Protein AF-A0A519STV1-F1 (afdb_monomer)

Solvent-accessible surface area (backbone atoms only — not comparable to full-atom values): 7591 Å² total; per-residue (Å²): 124,82,36,66,92,39,61,15,32,21,61,49,16,49,52,46,30,70,75,70,70,44,51,44,64,56,46,26,60,37,43,65,80,50,73,75,55,69,49,55,41,60,75,69,55,48,96,83,70,81,47,67,39,40,52,57,49,47,56,47,41,73,76,67,49,50,71,66,57,49,39,20,52,46,56,67,56,45,66,69,48,46,67,74,37,60,69,76,63,46,75,66,60,42,59,76,37,70,71,45,46,53,51,49,52,51,48,40,49,53,53,51,51,51,61,66,48,69,78,64,75,84,68,80,81,80,77,68,83,132

Radius of gyration: 17.69 Å; Cα contacts (8 Å, |Δi|>4): 132; chains: 1; bounding box: 34×46×56 Å

pLDDT: mean 93.7, std 9.22, range [53.94, 98.75]

Foldseek 3Di:
DAFQPQQLRAQVNVVLCVQVVDHSVVLSVLPVVDDDHLLVVLVVADCPPPRPNSVSVVSVVVVPDDSVNSNCLQAVNDPVLLVQDPPVLSVVAGSRDPVSSVSSVVSVVVVVVCVVCVVDDDDPPVPDDD

Sequence (130 aa):
PYQWGHMGSCNCGHLAQTITSLTKAEIHARALQRYGDWERQLVDYCPTSGLPFDQTIDEMLALGFSRHDLTHLEKLGDPAVRAAIPFERRNALRHNQRDDVMLYLRTWADLLEQRLLAPVRLSTAELLPA

Mean predicted aligned error: 4.85 Å

Structure (mmCIF, N/CA/C/O backbone):
data_AF-A0A519STV1-F1
#
_entry.id   AF-A0A519STV1-F1
#
loop_
_atom_site.group_PDB
_atom_site.id
_atom_site.type_symbol
_atom_site.label_atom_id
_atom_site.label_alt_id
_atom_site.label_comp_id
_atom_site.label_asym_id
_atom_site.label_entity_id
_atom_site.label_seq_id
_atom_site.pdbx_PDB_ins_code
_atom_site.Cartn_x
_atom_site.Cartn_y
_atom_site.Cartn_z
_atom_site.occupancy
_atom_site.B_iso_or_equiv
_atom_site.auth_seq_id
_atom_site.auth_comp_id
_atom_site.auth_asym_id
_atom_site.auth_atom_id
_atom_site.pdbx_PDB_model_num
ATOM 1 N N . PRO A 1 1 ? 16.549 2.946 4.118 1.00 89.69 1 PRO A N 1
ATOM 2 C CA . PRO A 1 1 ? 15.789 4.077 4.698 1.00 89.69 1 PRO A CA 1
ATOM 3 C C . PRO A 1 1 ? 14.464 4.208 3.950 1.00 89.69 1 PRO A C 1
ATOM 5 O O . PRO A 1 1 ? 14.425 3.844 2.777 1.00 89.69 1 PRO A O 1
ATOM 8 N N . TYR A 1 2 ? 13.424 4.697 4.624 1.00 96.62 2 TYR A N 1
ATOM 9 C CA . TYR A 1 2 ? 12.151 5.037 3.989 1.00 96.62 2 TYR A CA 1
ATOM 10 C C . TYR A 1 2 ? 12.334 6.245 3.059 1.00 96.62 2 TYR A C 1
ATOM 12 O O . TYR A 1 2 ? 13.017 7.201 3.433 1.00 96.62 2 TYR A O 1
ATOM 20 N N . GLN A 1 3 ? 11.738 6.203 1.868 1.00 96.56 3 GLN A N 1
ATOM 21 C CA . GLN A 1 3 ? 11.785 7.293 0.896 1.00 96.56 3 GLN A CA 1
ATOM 22 C C . GLN A 1 3 ? 10.564 7.241 -0.024 1.00 96.56 3 GLN A C 1
ATOM 24 O O . GLN A 1 3 ? 10.491 6.421 -0.943 1.00 96.56 3 GLN A O 1
ATOM 29 N N . TRP A 1 4 ? 9.626 8.161 0.188 1.00 95.56 4 TRP A N 1
ATOM 30 C CA . TRP A 1 4 ? 8.512 8.347 -0.734 1.00 95.56 4 TRP A CA 1
ATOM 31 C C . TRP A 1 4 ? 9.021 8.810 -2.113 1.00 95.56 4 TRP A C 1
ATOM 33 O O . TRP A 1 4 ? 9.962 9.601 -2.195 1.00 95.56 4 TRP A O 1
ATOM 43 N N . GLY A 1 5 ? 8.455 8.265 -3.194 1.00 92.19 5 GLY A N 1
ATOM 44 C CA . GLY A 1 5 ? 8.940 8.449 -4.572 1.00 92.19 5 GLY A CA 1
ATOM 45 C C . GLY A 1 5 ? 10.008 7.443 -5.033 1.00 92.19 5 GLY A C 1
ATOM 46 O O . GLY A 1 5 ? 10.208 7.279 -6.233 1.00 92.19 5 GLY A O 1
ATOM 47 N N . HIS A 1 6 ? 10.656 6.705 -4.123 1.00 96.56 6 HIS A N 1
ATOM 48 C CA . HIS A 1 6 ? 11.472 5.547 -4.498 1.00 96.56 6 HIS A CA 1
ATOM 49 C C . HIS A 1 6 ? 10.607 4.281 -4.459 1.00 96.56 6 HIS A C 1
ATOM 51 O O . HIS A 1 6 ? 10.208 3.828 -3.387 1.00 96.56 6 HIS A O 1
ATOM 57 N N . MET A 1 7 ? 10.352 3.663 -5.614 1.00 97.19 7 MET A N 1
ATOM 58 C CA . MET A 1 7 ? 9.356 2.582 -5.761 1.00 97.19 7 MET A CA 1
ATOM 59 C C . MET A 1 7 ? 9.572 1.379 -4.832 1.00 97.19 7 MET A C 1
ATOM 61 O O . MET A 1 7 ? 8.603 0.801 -4.355 1.00 97.19 7 MET A O 1
ATOM 65 N N . GLY A 1 8 ? 10.822 1.042 -4.505 1.00 97.25 8 GLY A N 1
ATOM 66 C CA . GLY A 1 8 ? 11.131 -0.013 -3.534 1.00 97.25 8 GLY A CA 1
ATOM 67 C C . GLY A 1 8 ? 11.263 0.434 -2.074 1.00 97.25 8 GLY A C 1
ATOM 68 O O . GLY A 1 8 ? 11.495 -0.413 -1.231 1.00 97.25 8 GLY A O 1
ATOM 69 N N . SER A 1 9 ? 11.163 1.728 -1.749 1.00 97.50 9 SER A N 1
ATOM 70 C CA . SER A 1 9 ? 11.369 2.260 -0.378 1.00 97.50 9 SER A CA 1
ATOM 71 C C . SER A 1 9 ? 10.218 3.148 0.117 1.00 97.50 9 SER A C 1
ATOM 73 O O . SER A 1 9 ? 10.328 3.773 1.173 1.00 97.50 9 SER A O 1
ATOM 75 N N . CYS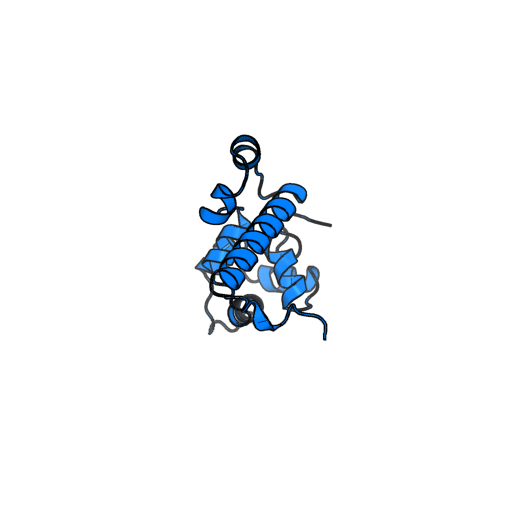 A 1 10 ? 9.138 3.239 -0.658 1.00 97.38 10 CYS A N 1
ATOM 76 C CA . CYS A 1 10 ? 7.895 3.922 -0.310 1.00 97.38 10 CYS A CA 1
ATOM 77 C C . CYS A 1 10 ? 6.932 2.962 0.412 1.00 97.38 10 CYS A C 1
ATOM 79 O O . CYS A 1 10 ? 7.337 1.888 0.861 1.00 97.38 10 CYS A O 1
ATOM 81 N N . ASN A 1 11 ? 5.664 3.348 0.539 1.00 97.94 11 ASN A N 1
ATOM 82 C CA . ASN A 1 11 ? 4.674 2.655 1.364 1.00 97.94 11 ASN A CA 1
ATOM 83 C C . ASN A 1 11 ? 4.423 1.239 0.834 1.00 97.94 11 ASN A C 1
ATOM 85 O O . ASN A 1 11 ? 4.716 0.259 1.523 1.00 97.94 11 ASN A O 1
ATOM 89 N N . CYS A 1 12 ? 3.986 1.127 -0.423 1.00 97.94 12 CYS A N 1
ATOM 90 C CA . CYS A 1 12 ? 3.800 -0.171 -1.069 1.00 97.94 12 CYS A CA 1
ATOM 91 C C . CYS A 1 12 ? 5.134 -0.883 -1.305 1.00 97.94 12 CYS A C 1
ATOM 93 O O . CYS A 1 12 ? 5.207 -2.098 -1.174 1.00 97.94 12 CYS A O 1
ATOM 95 N N . GLY A 1 13 ? 6.211 -0.137 -1.571 1.00 97.81 13 GLY A N 1
ATOM 96 C CA . GLY A 1 13 ? 7.551 -0.700 -1.755 1.00 97.81 13 GLY A CA 1
ATOM 97 C C . GLY A 1 13 ? 8.073 -1.456 -0.530 1.00 97.81 13 GLY A C 1
ATOM 98 O O . GLY A 1 13 ? 8.719 -2.491 -0.671 1.00 97.81 13 GLY A O 1
ATOM 99 N N . HIS A 1 14 ? 7.781 -0.978 0.681 1.00 97.50 14 HIS A N 1
ATOM 100 C CA . HIS A 1 14 ? 8.118 -1.693 1.913 1.00 97.50 14 HIS A CA 1
ATOM 101 C C . HIS A 1 14 ? 7.273 -2.950 2.116 1.00 97.50 14 HIS A C 1
ATOM 103 O O . HIS A 1 14 ? 7.813 -3.976 2.523 1.00 97.50 14 HIS A O 1
ATOM 109 N N . LEU A 1 15 ? 5.979 -2.893 1.799 1.00 97.31 15 LEU A N 1
ATOM 110 C CA . LEU A 1 15 ? 5.123 -4.076 1.838 1.00 97.31 15 LEU A CA 1
ATOM 111 C C . LEU A 1 15 ? 5.589 -5.129 0.815 1.00 97.31 15 LEU A C 1
ATOM 113 O O . LEU A 1 15 ? 5.736 -6.298 1.160 1.00 97.31 15 LEU A O 1
ATOM 117 N N . ALA A 1 16 ? 5.905 -4.703 -0.409 1.00 97.75 16 ALA A N 1
ATOM 118 C CA . ALA A 1 16 ? 6.379 -5.566 -1.484 1.00 97.75 16 ALA A CA 1
ATOM 119 C C . ALA A 1 16 ? 7.690 -6.283 -1.127 1.00 97.75 16 ALA A C 1
ATOM 121 O O . ALA A 1 16 ? 7.802 -7.476 -1.390 1.00 97.75 16 ALA A O 1
ATOM 122 N N . GLN A 1 17 ? 8.649 -5.609 -0.476 1.00 97.75 17 GLN A N 1
ATOM 123 C CA . GLN A 1 17 ? 9.874 -6.263 0.019 1.00 97.75 17 GLN A CA 1
ATOM 124 C C . GLN A 1 17 ? 9.557 -7.449 0.940 1.00 97.75 17 GLN A C 1
ATOM 126 O O . GLN A 1 17 ? 10.158 -8.510 0.807 1.00 97.75 17 GLN A O 1
ATOM 131 N N . THR A 1 18 ? 8.599 -7.277 1.855 1.00 95.31 18 THR A N 1
ATOM 132 C CA . THR A 1 18 ? 8.205 -8.321 2.811 1.00 95.31 18 THR A CA 1
ATOM 133 C C . THR A 1 18 ? 7.518 -9.500 2.125 1.00 95.31 18 THR A C 1
ATOM 135 O O . THR A 1 18 ? 7.757 -10.642 2.498 1.00 95.31 18 THR A O 1
ATOM 138 N N . ILE A 1 19 ? 6.672 -9.235 1.128 1.00 95.44 19 ILE A N 1
ATOM 139 C CA . ILE A 1 19 ? 5.880 -10.268 0.442 1.00 95.44 19 ILE A CA 1
ATOM 140 C C . ILE A 1 19 ? 6.737 -11.071 -0.538 1.00 95.44 19 ILE A C 1
ATOM 142 O O . ILE A 1 19 ? 6.686 -12.294 -0.555 1.00 95.44 19 ILE A O 1
ATOM 146 N N . THR A 1 20 ? 7.525 -10.368 -1.346 1.00 94.81 20 THR A N 1
ATOM 147 C CA . THR A 1 20 ? 8.223 -10.938 -2.511 1.00 94.81 20 THR A CA 1
ATOM 148 C C . THR A 1 20 ? 9.654 -11.371 -2.189 1.00 94.81 20 THR A C 1
ATOM 150 O O . THR A 1 20 ? 10.339 -11.964 -3.014 1.00 94.81 20 THR A O 1
ATOM 153 N N . SER A 1 21 ? 10.155 -11.027 -0.995 1.00 95.06 21 SER A N 1
ATOM 154 C CA . SER A 1 21 ? 11.571 -11.145 -0.606 1.00 95.06 21 SER A CA 1
ATOM 155 C C . SER A 1 21 ? 12.559 -10.392 -1.512 1.00 95.06 21 SER A C 1
ATOM 157 O O . SER A 1 21 ? 13.772 -10.523 -1.341 1.00 95.06 21 SER A O 1
ATOM 159 N N . LEU A 1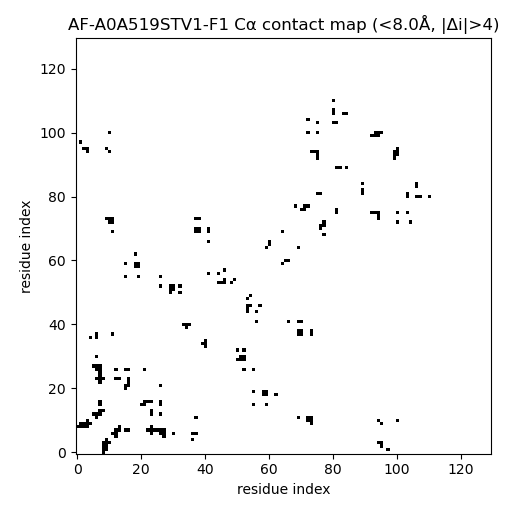 22 ? 12.072 -9.577 -2.452 1.00 97.25 22 LEU A N 1
ATOM 160 C CA . LEU A 1 22 ? 12.909 -8.735 -3.296 1.00 97.25 22 LEU A CA 1
ATOM 161 C C . LEU A 1 22 ? 13.494 -7.587 -2.485 1.00 97.25 22 LEU A C 1
ATOM 163 O O . LEU A 1 22 ? 12.856 -6.999 -1.609 1.00 97.25 22 LEU A O 1
ATOM 167 N N . THR A 1 23 ? 14.703 -7.185 -2.841 1.00 98.00 23 THR A N 1
ATOM 168 C CA . THR A 1 23 ? 15.309 -5.974 -2.309 1.00 98.00 23 THR A CA 1
ATOM 169 C C . THR A 1 23 ? 14.598 -4.730 -2.845 1.00 98.00 23 THR A C 1
ATOM 171 O O . THR A 1 23 ? 14.071 -4.695 -3.962 1.00 98.00 23 THR A O 1
ATOM 174 N N . LYS A 1 24 ? 14.674 -3.624 -2.095 1.00 97.31 24 LYS A N 1
ATOM 175 C CA . LYS A 1 24 ? 14.228 -2.304 -2.578 1.00 97.31 24 LYS A CA 1
ATOM 176 C C . LYS A 1 24 ? 14.825 -1.917 -3.942 1.00 97.31 24 LYS A C 1
ATOM 178 O O . LYS A 1 24 ? 14.194 -1.167 -4.682 1.00 97.31 24 LYS A O 1
ATOM 183 N N . ALA A 1 25 ? 16.046 -2.368 -4.247 1.00 97.44 25 ALA A N 1
ATOM 184 C CA . ALA A 1 25 ? 16.737 -2.039 -5.490 1.00 97.44 25 ALA A CA 1
ATOM 185 C C . ALA A 1 25 ? 16.123 -2.801 -6.668 1.00 97.44 25 ALA A C 1
ATOM 187 O O . ALA A 1 25 ? 15.842 -2.196 -7.698 1.00 97.44 25 ALA A O 1
ATOM 188 N N . GLU A 1 26 ? 15.833 -4.089 -6.485 1.00 98.12 26 GLU A N 1
ATOM 189 C CA . GLU A 1 26 ? 15.154 -4.912 -7.488 1.00 98.12 26 GLU A CA 1
ATOM 190 C C . GLU A 1 26 ? 13.742 -4.396 -7.762 1.00 98.12 26 GLU A C 1
ATOM 192 O O . GLU A 1 26 ? 13.392 -4.181 -8.919 1.00 98.12 26 GLU A O 1
ATOM 197 N N . ILE A 1 27 ? 12.955 -4.104 -6.720 1.00 97.88 27 ILE A N 1
ATOM 198 C CA . ILE A 1 27 ? 11.601 -3.546 -6.883 1.00 97.88 27 ILE A CA 1
ATOM 199 C C . ILE A 1 27 ? 11.654 -2.217 -7.639 1.00 97.88 27 ILE A C 1
ATOM 201 O O . ILE A 1 27 ? 10.860 -1.987 -8.550 1.00 97.88 27 ILE A O 1
ATOM 205 N N . HIS A 1 28 ? 12.602 -1.343 -7.294 1.00 97.50 28 HIS A N 1
ATOM 206 C CA . HIS A 1 28 ? 12.7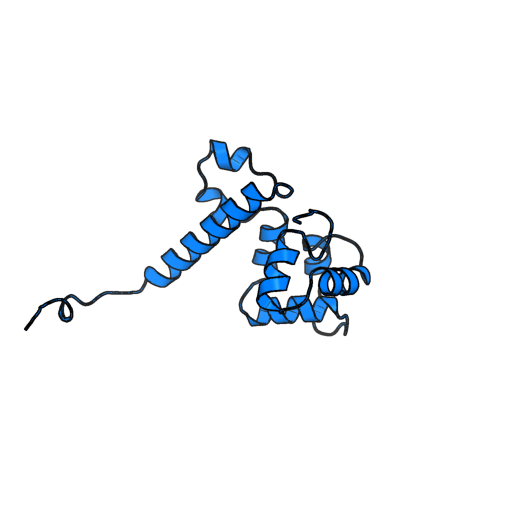42 -0.065 -7.979 1.00 97.50 28 HIS A CA 1
ATOM 207 C C . HIS A 1 28 ? 13.143 -0.235 -9.444 1.00 97.50 28 HIS A C 1
ATOM 209 O O . HIS A 1 28 ? 12.518 0.374 -10.306 1.00 97.50 28 HIS A O 1
ATOM 215 N N . ALA A 1 29 ? 14.111 -1.105 -9.738 1.00 97.12 29 ALA A N 1
ATOM 216 C CA . ALA A 1 29 ? 14.533 -1.394 -11.104 1.00 97.12 29 ALA A CA 1
ATOM 217 C C . ALA A 1 29 ? 13.391 -1.968 -11.958 1.00 97.12 29 ALA A C 1
ATOM 219 O O . ALA A 1 29 ? 13.219 -1.549 -13.101 1.00 97.12 29 ALA A O 1
ATOM 220 N N . ARG A 1 30 ? 12.573 -2.873 -11.399 1.00 96.69 30 ARG A N 1
ATOM 221 C CA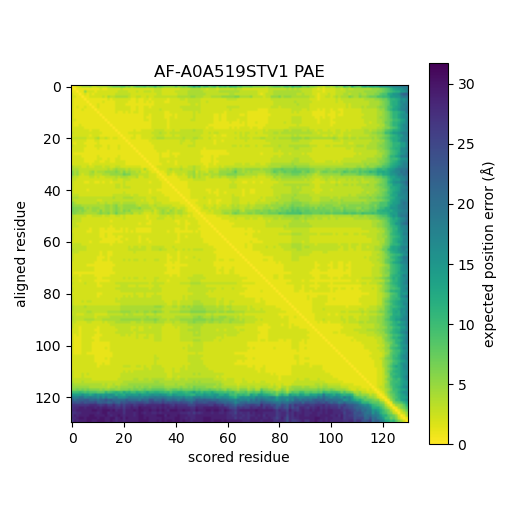 . ARG A 1 30 ? 11.374 -3.404 -12.069 1.00 96.69 30 ARG A CA 1
ATOM 222 C C . ARG A 1 30 ? 10.379 -2.286 -12.394 1.00 96.69 30 ARG A C 1
ATOM 224 O O . ARG A 1 30 ? 9.898 -2.210 -13.520 1.00 96.69 30 ARG A O 1
ATOM 231 N N . ALA A 1 31 ? 10.116 -1.397 -11.435 1.00 95.38 31 ALA A N 1
ATOM 232 C CA . ALA A 1 31 ? 9.140 -0.316 -11.570 1.00 95.38 31 ALA A CA 1
ATOM 233 C C . ALA A 1 31 ? 9.546 0.781 -12.569 1.00 95.38 31 ALA A C 1
ATOM 235 O O . ALA A 1 31 ? 8.675 1.413 -13.161 1.00 95.38 31 ALA A O 1
ATOM 236 N N . LEU A 1 32 ? 10.849 1.011 -12.775 1.00 94.56 32 LEU A N 1
ATOM 237 C CA . LEU A 1 32 ? 11.364 2.040 -13.693 1.00 94.56 32 LEU A CA 1
ATOM 238 C C . LEU A 1 32 ? 11.122 1.734 -15.179 1.00 94.56 32 LEU A C 1
ATOM 240 O O . LEU A 1 32 ? 11.359 2.595 -16.023 1.00 94.56 32 LEU A O 1
ATOM 244 N N . GLN A 1 33 ? 10.620 0.543 -15.515 1.00 90.38 33 GLN A N 1
ATOM 245 C CA . GLN A 1 33 ? 10.150 0.249 -16.872 1.00 90.38 33 GLN A CA 1
ATOM 246 C C . GLN A 1 33 ? 8.875 1.026 -17.234 1.00 90.38 33 GLN A C 1
ATOM 248 O O . GLN A 1 33 ? 8.501 1.094 -18.405 1.00 90.38 33 GLN A O 1
ATOM 253 N N . ARG A 1 34 ? 8.214 1.632 -16.239 1.00 90.44 34 ARG A N 1
ATOM 254 C CA . ARG A 1 34 ? 7.064 2.520 -16.404 1.00 90.44 34 ARG A CA 1
ATOM 255 C C . ARG A 1 34 ? 7.234 3.785 -15.568 1.00 90.44 34 ARG A C 1
ATOM 257 O O . ARG A 1 34 ? 8.104 3.887 -14.706 1.00 90.44 34 ARG A O 1
ATOM 264 N N . TYR A 1 35 ? 6.390 4.772 -15.849 1.00 90.50 35 TYR A N 1
ATOM 265 C CA . TYR A 1 35 ? 6.356 6.031 -15.114 1.00 90.50 35 TYR A CA 1
ATOM 266 C C . TYR A 1 35 ? 5.314 5.996 -13.992 1.00 90.50 35 TYR A C 1
ATOM 268 O O . TYR A 1 35 ? 4.379 5.197 -14.003 1.00 90.50 35 TYR A O 1
ATOM 276 N N . GLY A 1 36 ? 5.445 6.947 -13.070 1.00 93.31 36 GLY A N 1
ATOM 277 C CA . GLY A 1 36 ? 4.492 7.146 -11.985 1.00 93.31 36 GLY A CA 1
ATOM 278 C C . GLY A 1 36 ? 4.793 6.306 -10.748 1.00 93.31 36 GLY A C 1
ATOM 279 O O . GLY A 1 36 ? 5.675 5.445 -10.745 1.00 93.31 36 GLY A O 1
ATOM 280 N N . ASP A 1 37 ? 4.062 6.622 -9.685 1.00 94.06 37 ASP A N 1
ATOM 281 C CA . ASP A 1 37 ? 4.106 5.908 -8.416 1.00 94.06 37 ASP A CA 1
ATOM 282 C C . ASP A 1 37 ? 3.249 4.631 -8.461 1.00 94.06 37 ASP A C 1
ATOM 284 O O . ASP A 1 37 ? 2.707 4.248 -9.501 1.00 94.06 37 ASP A O 1
ATOM 288 N N . TRP A 1 38 ? 3.137 3.950 -7.322 1.00 96.25 38 TRP A N 1
ATOM 289 C CA . TRP A 1 38 ? 2.352 2.723 -7.209 1.00 96.25 38 TRP A CA 1
ATOM 290 C C . TRP A 1 38 ? 0.893 2.911 -7.618 1.00 96.25 38 TRP A C 1
ATOM 292 O O . TRP A 1 38 ? 0.372 2.078 -8.350 1.00 96.25 38 TRP A O 1
ATOM 302 N N . GLU A 1 39 ? 0.246 4.007 -7.213 1.00 94.81 39 GLU A N 1
ATOM 303 C CA . GLU A 1 39 ? -1.135 4.294 -7.611 1.00 94.81 39 GLU A CA 1
ATOM 304 C C . GLU A 1 39 ? -1.262 4.342 -9.135 1.00 94.81 39 GLU A C 1
ATOM 306 O O . GLU A 1 39 ? -2.125 3.666 -9.701 1.00 94.81 39 GLU A O 1
ATOM 311 N N . ARG A 1 40 ? -0.367 5.076 -9.811 1.00 95.12 40 ARG A N 1
ATOM 312 C CA . ARG A 1 40 ? -0.400 5.147 -11.271 1.00 95.12 40 ARG A 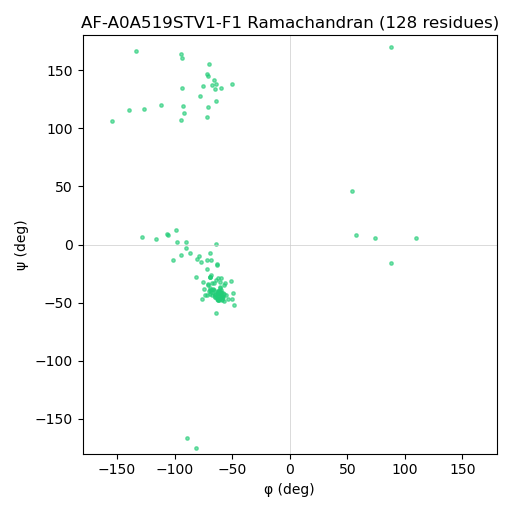CA 1
ATOM 313 C C . ARG A 1 40 ? -0.163 3.784 -11.905 1.00 95.12 40 ARG A C 1
ATOM 315 O O . ARG A 1 40 ? -0.927 3.416 -12.788 1.00 95.12 40 ARG A O 1
ATOM 322 N N . GLN A 1 41 ? 0.851 3.041 -11.468 1.00 95.88 41 GLN A N 1
ATOM 323 C CA . GLN A 1 41 ? 1.193 1.750 -12.072 1.00 95.88 41 GLN A CA 1
ATOM 324 C C . GLN A 1 41 ? 0.144 0.658 -11.792 1.00 95.88 41 GLN A C 1
ATOM 326 O O . GLN A 1 41 ? -0.056 -0.204 -12.639 1.00 95.88 41 GLN A O 1
ATOM 331 N N . LEU A 1 42 ? -0.599 0.728 -10.681 1.00 95.94 42 LEU A N 1
ATOM 332 C CA . LEU A 1 42 ? -1.719 -0.176 -10.370 1.00 95.94 42 LEU A CA 1
ATOM 333 C C . LEU A 1 42 ? -2.953 0.051 -11.255 1.00 95.94 42 LEU A C 1
ATOM 335 O O . LEU A 1 42 ? -3.667 -0.903 -11.575 1.00 95.94 42 LEU A O 1
ATOM 339 N N . VAL A 1 43 ? -3.226 1.299 -11.652 1.00 94.12 43 VAL A N 1
ATOM 340 C CA . VAL A 1 43 ? -4.269 1.612 -12.653 1.00 94.12 43 VAL A CA 1
ATOM 341 C C . VAL A 1 43 ? -3.927 0.965 -13.990 1.00 94.12 43 VAL A C 1
ATOM 343 O O . VAL A 1 43 ? -4.777 0.413 -14.682 1.00 94.12 43 VAL A O 1
ATOM 346 N N . ASP A 1 44 ? -2.648 1.035 -14.306 1.00 93.19 44 ASP A N 1
ATOM 347 C CA . ASP A 1 44 ? -2.029 0.682 -15.566 1.00 93.19 44 ASP A CA 1
ATOM 348 C C . ASP A 1 44 ? -1.648 -0.815 -15.653 1.00 93.19 44 ASP A C 1
ATOM 350 O O . ASP A 1 44 ? -1.208 -1.275 -16.712 1.00 93.19 44 ASP A O 1
ATOM 354 N N . TYR A 1 45 ? -1.788 -1.550 -14.546 1.00 94.75 45 TYR A N 1
ATOM 355 C CA . TYR A 1 45 ? -1.413 -2.953 -14.375 1.00 94.75 45 TYR A CA 1
ATOM 356 C C . TYR A 1 45 ? -2.159 -3.872 -15.347 1.00 94.75 45 TYR A C 1
ATOM 358 O O . TYR A 1 45 ? -3.382 -3.783 -15.510 1.00 94.75 45 TYR A O 1
ATOM 366 N N . CYS A 1 46 ? -1.415 -4.795 -15.955 1.00 92.81 46 CYS A N 1
ATOM 367 C CA . CYS A 1 46 ? -1.942 -5.805 -16.860 1.00 92.81 46 CYS A CA 1
ATOM 368 C C . CYS A 1 46 ? -1.240 -7.154 -16.607 1.00 92.81 46 CYS A C 1
ATOM 370 O O . CYS A 1 46 ? -0.047 -7.262 -16.889 1.00 92.81 46 CYS A O 1
ATOM 372 N N . PRO A 1 47 ? -1.956 -8.206 -16.162 1.00 90.38 47 PRO A N 1
ATOM 373 C CA . PRO A 1 47 ? -1.344 -9.496 -15.802 1.00 90.38 47 PRO A CA 1
ATOM 374 C C . PRO A 1 47 ? -0.666 -10.212 -16.982 1.00 90.38 47 PRO A C 1
ATOM 376 O O . PRO A 1 47 ? 0.129 -11.126 -16.797 1.00 90.38 47 PRO A O 1
ATOM 379 N N . THR A 1 48 ? -0.975 -9.822 -18.222 1.00 93.00 48 THR A N 1
ATOM 380 C CA . THR A 1 48 ? -0.419 -10.435 -19.438 1.00 93.00 48 THR A CA 1
ATOM 381 C C . THR A 1 48 ? 0.615 -9.555 -20.142 1.00 93.00 48 THR A C 1
ATOM 383 O O . THR A 1 48 ? 0.994 -9.859 -21.270 1.00 93.00 48 THR A O 1
ATOM 386 N N . SER A 1 49 ? 1.058 -8.449 -19.535 1.00 92.38 49 SER A N 1
ATOM 387 C CA . SER A 1 49 ? 2.028 -7.532 -20.155 1.00 92.38 49 SER A CA 1
ATOM 388 C C . SER A 1 49 ? 3.427 -8.141 -20.302 1.00 92.38 49 SER A C 1
ATOM 390 O O . SER A 1 49 ? 4.198 -7.718 -21.162 1.00 92.38 49 SER A O 1
ATOM 392 N N . GLY A 1 50 ? 3.765 -9.109 -19.442 1.00 90.06 50 GLY A N 1
ATOM 393 C CA . GLY A 1 50 ? 5.114 -9.659 -19.308 1.00 90.06 50 GLY A CA 1
ATOM 394 C C . GLY A 1 50 ? 6.102 -8.731 -18.590 1.00 90.06 50 GLY A C 1
ATOM 395 O O . GLY A 1 50 ? 7.288 -9.054 -18.525 1.00 90.06 50 GLY A O 1
ATOM 396 N N . LEU A 1 51 ? 5.652 -7.592 -18.050 1.00 94.50 51 LEU A N 1
ATOM 397 C CA . LEU A 1 51 ? 6.525 -6.649 -17.357 1.00 94.50 51 LEU A CA 1
ATOM 398 C C . LEU A 1 51 ? 6.912 -7.174 -15.962 1.00 94.50 51 LEU A C 1
ATOM 400 O O . LEU A 1 51 ? 6.043 -7.613 -15.207 1.00 94.50 51 LEU A O 1
ATOM 404 N N . PRO A 1 52 ? 8.188 -7.063 -15.547 1.00 94.12 52 PRO A N 1
ATOM 405 C CA . PRO A 1 52 ? 8.641 -7.538 -14.239 1.00 94.12 52 PRO A CA 1
ATOM 406 C C . PRO A 1 52 ? 7.941 -6.886 -13.044 1.00 94.12 52 PRO A C 1
ATOM 408 O O . PRO A 1 52 ? 7.857 -7.493 -11.981 1.00 94.12 52 PRO A O 1
ATOM 411 N N . PHE A 1 53 ? 7.472 -5.642 -13.178 1.00 95.88 53 PHE A N 1
ATOM 412 C CA . PHE A 1 53 ? 6.743 -4.984 -12.093 1.00 95.88 53 PHE A CA 1
ATOM 413 C C . PHE A 1 53 ? 5.313 -5.508 -11.948 1.00 95.88 53 PHE A C 1
ATOM 415 O O . PHE A 1 53 ? 4.829 -5.616 -10.825 1.00 95.88 53 PHE A O 1
ATOM 422 N N . ASP A 1 54 ? 4.675 -5.912 -13.050 1.00 95.69 54 ASP A N 1
ATOM 423 C CA . ASP A 1 54 ? 3.357 -6.543 -12.990 1.00 95.69 54 ASP A CA 1
ATOM 424 C C . ASP A 1 54 ? 3.449 -7.902 -12.276 1.00 95.69 54 ASP A C 1
ATOM 426 O O . ASP A 1 54 ? 2.577 -8.197 -11.472 1.00 95.69 54 ASP A O 1
ATOM 430 N N . GLN A 1 55 ? 4.565 -8.635 -12.407 1.00 94.25 55 GLN A N 1
ATOM 431 C CA . GLN A 1 55 ? 4.832 -9.842 -11.600 1.00 94.25 55 GLN A CA 1
ATOM 432 C C . GLN A 1 55 ? 4.940 -9.537 -10.097 1.00 94.25 55 GLN A C 1
ATOM 434 O O . GLN A 1 55 ? 4.425 -10.279 -9.266 1.00 94.25 55 GLN A O 1
ATOM 439 N N . THR A 1 56 ? 5.579 -8.421 -9.723 1.00 96.50 56 THR A N 1
ATOM 440 C CA . THR A 1 56 ? 5.609 -7.974 -8.320 1.00 96.50 56 THR A CA 1
ATOM 441 C C . THR A 1 56 ? 4.189 -7.693 -7.812 1.00 96.50 56 THR A C 1
ATOM 443 O O . THR A 1 56 ? 3.868 -8.028 -6.674 1.00 96.50 56 THR A O 1
ATOM 446 N N . ILE A 1 57 ? 3.332 -7.092 -8.644 1.00 96.88 57 ILE A N 1
ATOM 447 C CA . ILE A 1 57 ? 1.922 -6.854 -8.311 1.00 96.88 57 ILE A CA 1
ATOM 448 C C . ILE A 1 57 ? 1.165 -8.188 -8.221 1.00 96.88 57 ILE A C 1
ATOM 450 O O . ILE A 1 57 ? 0.437 -8.380 -7.250 1.00 96.88 57 ILE A O 1
ATOM 454 N N . ASP A 1 58 ? 1.378 -9.124 -9.151 1.00 96.56 58 ASP A N 1
ATOM 455 C CA . ASP A 1 58 ? 0.773 -10.463 -9.154 1.00 96.56 58 ASP A CA 1
ATOM 456 C C . ASP A 1 58 ? 1.010 -11.192 -7.828 1.00 96.56 58 ASP A C 1
ATOM 458 O O . ASP A 1 58 ? 0.067 -11.714 -7.239 1.00 96.56 58 ASP A O 1
ATOM 462 N N . GLU A 1 59 ? 2.245 -11.189 -7.319 1.00 96.56 59 GLU A N 1
ATOM 463 C CA . GLU A 1 59 ? 2.591 -11.822 -6.039 1.00 96.56 59 GLU A CA 1
ATOM 464 C C . GLU A 1 59 ? 1.810 -11.211 -4.862 1.00 96.56 59 GLU A C 1
ATOM 466 O O . GLU A 1 59 ? 1.304 -11.930 -3.997 1.00 96.56 59 GLU A O 1
ATOM 471 N N . MET A 1 60 ? 1.654 -9.884 -4.839 1.00 97.44 60 MET A N 1
ATOM 472 C CA . MET A 1 60 ? 0.869 -9.200 -3.806 1.00 97.44 60 MET A CA 1
ATOM 473 C C . MET A 1 60 ? -0.626 -9.521 -3.930 1.00 97.44 60 MET A C 1
ATOM 475 O O . MET A 1 60 ? -1.291 -9.753 -2.918 1.00 97.44 60 MET A O 1
ATOM 479 N N . LEU A 1 61 ? -1.158 -9.576 -5.153 1.00 97.19 61 LEU A N 1
ATOM 480 C CA . LEU A 1 61 ? -2.552 -9.947 -5.397 1.00 97.19 61 LEU A CA 1
ATOM 481 C C . LEU A 1 61 ? -2.820 -11.414 -5.032 1.00 97.19 61 LEU A C 1
ATOM 483 O O . LEU A 1 61 ? -3.851 -11.719 -4.436 1.00 97.19 61 LEU A O 1
ATOM 487 N N . ALA A 1 62 ? -1.880 -12.316 -5.324 1.00 96.44 62 ALA A N 1
ATOM 488 C CA . ALA A 1 62 ? -1.966 -13.733 -4.982 1.00 96.44 62 ALA A CA 1
ATOM 489 C C . ALA A 1 62 ? -1.983 -13.973 -3.464 1.00 96.44 62 ALA A C 1
ATOM 491 O O . ALA A 1 62 ? -2.629 -14.912 -3.001 1.00 96.44 62 ALA A O 1
ATOM 492 N N . LEU A 1 63 ? -1.333 -13.104 -2.682 1.00 96.00 63 LEU A N 1
ATOM 493 C CA . LEU A 1 63 ? -1.402 -13.131 -1.218 1.00 96.00 63 LEU A CA 1
ATOM 494 C C . LEU A 1 63 ? -2.766 -12.664 -0.668 1.00 96.00 63 LEU A C 1
ATOM 496 O O . LEU A 1 63 ? -3.063 -12.876 0.506 1.00 96.00 63 LEU A O 1
ATOM 500 N N . GLY A 1 64 ? -3.605 -12.050 -1.506 1.00 96.00 64 GLY A N 1
ATOM 501 C CA . GLY A 1 64 ? -4.960 -11.622 -1.158 1.00 96.00 64 GLY A CA 1
ATOM 502 C C . GLY A 1 64 ? -5.151 -10.110 -1.052 1.00 96.00 64 GLY A C 1
ATOM 503 O O . GLY A 1 64 ? -6.243 -9.676 -0.687 1.00 96.00 64 GLY A O 1
ATOM 504 N N . PHE A 1 65 ? -4.142 -9.295 -1.382 1.00 96.81 65 PHE A N 1
ATOM 505 C CA . PHE A 1 65 ? -4.346 -7.852 -1.516 1.00 96.81 65 PHE A CA 1
ATOM 506 C C . PHE A 1 65 ? -5.163 -7.540 -2.770 1.00 96.81 65 PHE A C 1
ATOM 508 O O . PHE A 1 65 ? -5.012 -8.173 -3.812 1.00 96.81 65 PHE A O 1
ATOM 515 N N . SER A 1 66 ? -6.006 -6.518 -2.706 1.00 96.81 66 SER A N 1
ATOM 516 C CA . SER A 1 66 ? -6.626 -5.936 -3.891 1.00 96.81 66 SER A CA 1
ATOM 517 C C . SER A 1 66 ? -5.810 -4.751 -4.407 1.00 96.81 66 SER A C 1
ATOM 519 O O . SER A 1 66 ? -5.067 -4.103 -3.669 1.00 96.81 66 SER A O 1
ATOM 521 N N . ARG A 1 67 ? -6.008 -4.380 -5.678 1.00 96.56 67 ARG A N 1
ATOM 522 C CA . ARG A 1 67 ? -5.431 -3.135 -6.221 1.00 96.56 67 ARG A CA 1
ATOM 523 C C . ARG A 1 67 ? -5.858 -1.905 -5.417 1.00 96.56 67 ARG A C 1
ATOM 525 O O . ARG A 1 67 ? -5.068 -0.987 -5.249 1.00 96.56 67 ARG A O 1
ATOM 532 N N . HIS A 1 68 ? -7.085 -1.911 -4.899 1.00 96.81 68 HIS A N 1
ATOM 533 C CA . HIS A 1 68 ? -7.615 -0.833 -4.071 1.00 96.81 68 HIS A CA 1
ATOM 534 C C . HIS A 1 68 ? -6.850 -0.709 -2.747 1.00 96.81 68 HIS A C 1
ATOM 536 O O . HIS A 1 68 ? -6.490 0.402 -2.364 1.00 96.81 68 HIS A O 1
ATOM 542 N N . ASP A 1 69 ? -6.528 -1.832 -2.095 1.00 97.75 69 ASP A N 1
ATOM 543 C CA . ASP A 1 69 ? -5.720 -1.836 -0.870 1.00 97.75 69 ASP A CA 1
ATOM 544 C C . ASP A 1 69 ? -4.346 -1.200 -1.107 1.00 97.75 69 ASP A C 1
ATOM 546 O O . ASP A 1 69 ? -3.899 -0.353 -0.333 1.00 97.75 69 ASP A O 1
ATOM 550 N N . LEU A 1 70 ? -3.696 -1.566 -2.215 1.00 97.94 70 LEU A N 1
ATOM 551 C CA . LEU A 1 70 ? -2.374 -1.057 -2.571 1.00 97.94 70 LEU A CA 1
ATOM 552 C C . LEU A 1 70 ? -2.419 0.430 -2.961 1.00 97.94 70 LEU A C 1
ATOM 554 O O . LEU A 1 70 ? -1.600 1.215 -2.485 1.00 97.94 70 LEU A O 1
ATOM 558 N N . THR A 1 71 ? -3.413 0.860 -3.743 1.00 97.31 71 THR A N 1
ATOM 559 C CA . THR A 1 71 ? -3.625 2.283 -4.057 1.00 97.31 71 THR A CA 1
ATOM 560 C C . THR A 1 71 ? -3.815 3.107 -2.782 1.00 97.31 71 THR A C 1
ATOM 562 O O . THR A 1 71 ? -3.182 4.152 -2.615 1.00 97.31 71 THR A O 1
ATOM 565 N N . HIS A 1 72 ? -4.634 2.627 -1.843 1.00 98.25 72 HIS A N 1
ATOM 566 C CA . HIS A 1 72 ? -4.852 3.331 -0.581 1.00 98.25 72 HIS A CA 1
ATOM 567 C C . HIS A 1 72 ? -3.638 3.330 0.322 1.00 98.25 72 HIS A C 1
ATOM 569 O O . HIS A 1 72 ? -3.380 4.347 0.961 1.00 98.25 72 HIS A O 1
ATOM 575 N N . LEU A 1 73 ? -2.875 2.242 0.382 1.00 98.19 73 LEU A N 1
ATOM 576 C CA . LEU A 1 73 ? -1.636 2.208 1.149 1.00 98.19 73 LEU A CA 1
ATOM 577 C C . LEU A 1 73 ? -0.637 3.256 0.642 1.00 98.19 73 LEU A C 1
ATOM 579 O O . LEU A 1 73 ? 0.010 3.930 1.447 1.00 98.19 73 LEU A O 1
ATOM 583 N N . GLU A 1 74 ? -0.539 3.459 -0.674 1.00 97.62 74 GLU A N 1
ATOM 584 C CA . GLU A 1 74 ? 0.392 4.440 -1.233 1.00 97.62 74 GLU A CA 1
ATOM 585 C C . GLU A 1 74 ? 0.104 5.871 -0.758 1.00 97.62 74 GLU A C 1
ATOM 587 O O . GLU A 1 74 ? 1.034 6.651 -0.547 1.00 97.62 74 GLU A O 1
ATOM 592 N N . LYS A 1 75 ? -1.167 6.210 -0.512 1.00 96.56 75 LYS A N 1
ATOM 593 C CA . LYS A 1 75 ? -1.601 7.568 -0.135 1.00 96.56 75 LYS A CA 1
ATOM 594 C C . LYS A 1 75 ? -2.214 7.680 1.265 1.00 96.56 75 LYS A C 1
ATOM 596 O O . LYS A 1 75 ? -2.645 8.766 1.649 1.00 96.56 75 LYS A O 1
ATOM 601 N N . LEU A 1 76 ? -2.216 6.600 2.047 1.00 98.06 76 LEU A N 1
ATOM 602 C CA . LEU A 1 76 ? -2.897 6.481 3.347 1.00 98.06 76 LEU A CA 1
ATOM 603 C C . LEU A 1 76 ? -4.396 6.838 3.262 1.00 98.06 76 LEU A C 1
ATOM 605 O O . LEU A 1 76 ? -4.914 7.634 4.057 1.00 98.06 76 LEU A O 1
ATOM 609 N N . GLY A 1 77 ? -5.066 6.298 2.241 1.00 97.69 77 GLY A N 1
ATOM 610 C CA . GLY A 1 77 ? -6.366 6.758 1.751 1.00 97.69 77 GLY A CA 1
ATOM 611 C C . GLY A 1 77 ? -7.595 5.955 2.180 1.00 97.69 77 GLY A C 1
ATOM 612 O O . GLY A 1 77 ? -8.700 6.474 2.024 1.00 97.69 77 GLY A O 1
ATOM 613 N N . ASP A 1 78 ? -7.448 4.744 2.734 1.00 98.25 78 ASP A N 1
ATOM 614 C CA . ASP A 1 78 ? -8.603 3.861 2.953 1.00 98.25 78 ASP A CA 1
ATOM 615 C C . ASP A 1 78 ? -9.579 4.489 3.967 1.00 98.25 78 ASP A C 1
ATOM 617 O O . ASP A 1 78 ? -9.179 4.795 5.098 1.00 98.25 78 ASP A O 1
ATOM 621 N N . PRO A 1 79 ? -10.862 4.691 3.607 1.00 97.94 79 PRO A N 1
ATOM 622 C CA . PRO A 1 79 ? -11.820 5.350 4.486 1.00 97.94 79 PRO A CA 1
ATOM 623 C C . PRO A 1 79 ? -12.040 4.629 5.818 1.00 97.94 79 PRO A C 1
ATOM 625 O O . PRO A 1 79 ? -12.196 5.295 6.841 1.00 97.94 79 PRO A O 1
ATOM 628 N N . ALA A 1 80 ? -12.037 3.294 5.830 1.00 98.19 80 ALA A N 1
ATOM 629 C CA . ALA A 1 80 ? -12.236 2.502 7.038 1.00 98.19 80 ALA A CA 1
ATOM 630 C C . ALA A 1 80 ? -11.010 2.580 7.956 1.00 98.19 80 ALA A C 1
ATOM 632 O O . ALA A 1 80 ? -11.165 2.815 9.154 1.00 98.19 80 ALA A O 1
ATOM 633 N N . VAL A 1 81 ? -9.797 2.475 7.398 1.00 98.56 81 VAL A N 1
ATOM 634 C CA . VAL A 1 81 ? -8.553 2.637 8.175 1.00 98.56 81 VAL A CA 1
ATOM 635 C C . VAL A 1 81 ? -8.471 4.045 8.751 1.00 98.56 81 VAL A C 1
ATOM 637 O O . VAL A 1 81 ? -8.231 4.224 9.942 1.00 98.56 81 VAL A O 1
ATOM 640 N N . ARG A 1 82 ? -8.741 5.067 7.935 1.00 98.50 82 ARG A N 1
ATOM 641 C CA . ARG A 1 82 ? -8.743 6.461 8.386 1.00 98.50 82 ARG A CA 1
ATOM 642 C C . ARG A 1 82 ? -9.803 6.703 9.457 1.00 98.50 82 ARG A C 1
ATOM 644 O O . ARG A 1 82 ? -9.526 7.430 10.402 1.00 98.50 82 ARG A O 1
ATOM 651 N N . ALA A 1 83 ? -10.999 6.127 9.342 1.00 98.25 83 ALA A N 1
ATOM 652 C CA . ALA A 1 83 ? -12.060 6.284 10.339 1.00 98.25 83 ALA A CA 1
ATOM 653 C C . ALA A 1 83 ? -11.682 5.723 11.720 1.00 98.25 83 ALA A C 1
ATOM 655 O O . ALA A 1 83 ? -12.146 6.259 12.724 1.00 98.25 83 ALA A O 1
ATOM 656 N N . ALA A 1 84 ? -10.814 4.711 11.771 1.00 98.25 84 ALA A N 1
ATOM 657 C CA . ALA A 1 84 ? -10.307 4.132 13.013 1.00 98.25 84 ALA A CA 1
ATOM 658 C C . ALA A 1 84 ? -9.195 4.966 13.687 1.00 98.25 84 ALA A C 1
ATOM 660 O O . ALA A 1 84 ? -8.834 4.700 14.832 1.00 98.25 84 ALA A O 1
ATOM 661 N N . ILE A 1 85 ? -8.664 5.997 13.019 1.00 98.38 85 ILE A N 1
ATOM 662 C CA . ILE A 1 85 ? -7.641 6.894 13.574 1.00 98.38 85 ILE A CA 1
ATOM 663 C C . ILE A 1 85 ? -8.326 8.117 14.212 1.00 98.38 85 ILE A C 1
ATOM 665 O O . ILE A 1 85 ? -9.188 8.727 13.566 1.00 98.38 85 ILE A O 1
ATOM 669 N N . PRO A 1 86 ? -7.928 8.544 15.433 1.00 97.75 86 PRO A N 1
ATOM 670 C CA . PRO A 1 86 ? -8.479 9.737 16.078 1.00 97.75 86 PRO A CA 1
ATOM 671 C C . PRO A 1 86 ? -8.463 10.964 15.162 1.00 97.75 86 PRO A C 1
ATOM 673 O O . PRO A 1 86 ? -7.470 11.209 14.476 1.00 97.75 86 PRO A O 1
ATOM 676 N N . PHE A 1 87 ? -9.546 11.749 15.178 1.00 96.81 87 PHE A N 1
ATOM 677 C CA . PHE A 1 87 ? -9.802 12.836 14.220 1.00 96.81 87 PHE A CA 1
ATOM 678 C C . PHE A 1 87 ? -8.604 13.776 14.016 1.00 96.81 87 PHE A C 1
ATOM 680 O O . PHE A 1 87 ? -8.162 13.969 12.883 1.00 96.81 87 PHE A O 1
ATOM 687 N N . GLU A 1 88 ? -8.042 14.293 15.111 1.00 96.88 88 GLU A N 1
ATOM 688 C CA . GLU A 1 88 ? -6.897 15.210 15.064 1.00 96.88 88 GLU A CA 1
ATOM 689 C C . GLU A 1 88 ? -5.675 14.558 14.411 1.00 96.88 88 GLU A C 1
ATOM 691 O O . GLU A 1 88 ? -5.032 15.131 13.529 1.00 96.88 88 GLU A O 1
ATOM 696 N N . ARG A 1 89 ? -5.387 13.303 14.776 1.00 97.69 89 ARG A N 1
ATOM 697 C CA . ARG A 1 89 ? -4.247 12.573 14.222 1.00 97.69 89 ARG A CA 1
ATOM 698 C C . ARG A 1 89 ? -4.450 12.224 12.749 1.00 97.69 89 ARG A C 1
ATOM 700 O O . ARG A 1 89 ? -3.503 12.321 11.970 1.00 97.69 89 ARG A O 1
ATOM 707 N N . ARG A 1 90 ? -5.673 11.854 12.369 1.00 97.25 90 ARG A N 1
ATOM 708 C CA . ARG A 1 90 ? -6.087 11.512 11.003 1.00 97.25 90 ARG A CA 1
ATOM 709 C C . ARG A 1 90 ? -5.933 12.684 10.035 1.00 97.25 90 ARG A C 1
ATOM 711 O O . ARG A 1 90 ? -5.479 12.485 8.908 1.00 97.25 90 ARG A O 1
ATOM 718 N N . ASN A 1 91 ? -6.307 13.890 10.460 1.00 95.69 91 ASN A N 1
ATOM 719 C CA . ASN A 1 91 ? -6.201 15.099 9.634 1.00 95.69 91 ASN A CA 1
ATOM 720 C C . ASN A 1 91 ? -4.752 15.566 9.454 1.00 95.69 91 ASN A C 1
ATOM 722 O O . ASN A 1 91 ? -4.448 16.250 8.482 1.00 95.69 91 ASN A O 1
ATOM 726 N N . ALA A 1 92 ? -3.858 15.152 10.350 1.00 97.38 92 ALA A N 1
ATOM 727 C CA . ALA A 1 92 ? -2.430 15.423 10.260 1.00 97.38 92 ALA A CA 1
ATOM 728 C C . ALA A 1 92 ? -1.634 14.340 9.502 1.00 97.38 92 ALA A C 1
ATOM 730 O O . ALA A 1 92 ? -0.411 14.445 9.433 1.00 97.38 92 ALA A O 1
ATOM 731 N N . LEU A 1 93 ? -2.283 13.292 8.970 1.00 97.81 93 LEU A N 1
ATOM 732 C CA . LEU A 1 93 ? -1.584 12.201 8.283 1.00 97.81 93 LEU A CA 1
ATOM 733 C C . LEU A 1 93 ? -0.892 12.669 7.001 1.00 97.81 93 LEU A C 1
ATOM 735 O O . LEU A 1 93 ? -1.493 13.316 6.143 1.00 97.81 93 LEU A O 1
ATOM 739 N N . ARG A 1 94 ? 0.357 12.244 6.831 1.00 98.00 94 ARG A N 1
ATOM 740 C CA . ARG A 1 94 ? 1.188 12.514 5.661 1.00 98.00 94 ARG A CA 1
ATOM 741 C C . ARG A 1 94 ? 1.728 11.213 5.084 1.00 98.00 94 ARG A C 1
ATOM 743 O O . ARG A 1 94 ? 2.538 10.538 5.708 1.00 98.00 94 ARG A O 1
ATOM 750 N N . HIS A 1 95 ? 1.342 10.900 3.849 1.00 96.62 95 HIS A N 1
ATOM 751 C CA . HIS A 1 95 ? 1.759 9.668 3.168 1.00 96.62 95 HIS A CA 1
ATOM 752 C C . HIS A 1 95 ? 3.267 9.562 2.927 1.00 96.62 95 HIS A C 1
ATOM 754 O O . HIS A 1 95 ? 3.747 8.466 2.672 1.00 96.62 95 HIS A O 1
ATOM 760 N N . ASN A 1 96 ? 3.995 10.682 3.004 1.00 97.44 96 ASN A N 1
ATOM 761 C CA . ASN A 1 96 ? 5.446 10.751 2.869 1.00 97.44 96 ASN A CA 1
ATOM 762 C C . ASN A 1 96 ? 6.194 10.805 4.212 1.00 97.44 96 ASN A C 1
ATOM 764 O O . ASN A 1 96 ? 7.386 11.114 4.227 1.00 97.44 96 ASN A O 1
ATOM 768 N N . GLN A 1 97 ? 5.519 10.530 5.332 1.00 97.94 97 GLN A N 1
ATOM 769 C CA . GLN A 1 97 ? 6.128 10.418 6.656 1.00 97.94 97 GLN A CA 1
ATOM 770 C C . GLN A 1 97 ? 6.074 8.975 7.145 1.00 97.94 97 GLN A C 1
ATOM 772 O O . GLN A 1 97 ? 5.001 8.414 7.342 1.00 97.94 97 GLN A O 1
ATOM 777 N N . ARG A 1 98 ? 7.247 8.387 7.407 1.00 97.62 98 ARG A N 1
ATOM 778 C CA . ARG A 1 98 ? 7.385 6.986 7.841 1.00 97.62 98 ARG A CA 1
ATOM 779 C C . ARG A 1 98 ? 6.466 6.633 9.013 1.00 97.62 98 ARG A C 1
ATOM 781 O O . ARG A 1 98 ? 5.822 5.589 8.996 1.00 97.62 98 ARG A O 1
ATOM 788 N N . ASP A 1 99 ? 6.425 7.484 10.033 1.00 98.25 99 ASP A N 1
ATOM 789 C CA . ASP A 1 99 ? 5.692 7.190 11.267 1.00 98.25 99 ASP A CA 1
ATOM 790 C C . ASP A 1 99 ? 4.168 7.189 11.046 1.00 98.25 99 ASP A C 1
ATOM 792 O O . ASP A 1 99 ? 3.445 6.435 11.696 1.00 98.25 99 ASP A O 1
ATOM 796 N N . ASP A 1 100 ? 3.684 7.949 10.065 1.00 98.44 100 ASP A N 1
ATOM 797 C CA . ASP A 1 100 ? 2.276 7.988 9.663 1.00 98.44 100 ASP A CA 1
ATOM 798 C C . ASP A 1 100 ? 1.895 6.723 8.887 1.00 98.44 100 ASP A C 1
ATOM 800 O O . ASP A 1 100 ? 0.824 6.160 9.104 1.00 98.44 100 ASP A O 1
ATOM 804 N N . VAL A 1 101 ? 2.803 6.231 8.041 1.00 98.19 101 VAL A N 1
ATOM 805 C CA . VAL A 1 101 ? 2.644 4.958 7.323 1.00 98.19 101 VAL A CA 1
ATOM 806 C C . VAL A 1 101 ? 2.615 3.790 8.309 1.00 98.19 101 VAL A C 1
ATOM 808 O O . VAL A 1 101 ? 1.764 2.912 8.198 1.00 98.19 101 VAL A O 1
ATOM 811 N N . MET A 1 102 ? 3.499 3.793 9.314 1.00 98.19 102 MET A N 1
ATOM 812 C CA . MET A 1 102 ? 3.489 2.775 10.371 1.00 98.19 102 MET A CA 1
ATOM 813 C C . MET A 1 102 ? 2.189 2.800 11.179 1.00 98.19 102 MET A C 1
ATOM 815 O O . MET A 1 102 ? 1.626 1.740 11.443 1.00 98.19 102 MET A O 1
ATOM 819 N N . LEU A 1 103 ? 1.701 3.987 11.558 1.00 98.69 103 LEU A N 1
ATOM 820 C CA . LEU A 1 103 ? 0.414 4.130 12.241 1.00 98.69 103 LEU A CA 1
ATOM 821 C C . LEU A 1 103 ? -0.729 3.564 11.391 1.00 98.69 103 LEU A C 1
ATOM 823 O O . LEU A 1 103 ? -1.545 2.793 11.895 1.00 98.69 103 LEU A O 1
ATOM 827 N N . TYR A 1 104 ? -0.769 3.916 10.108 1.00 98.69 104 TYR A N 1
ATOM 828 C CA . TYR A 1 104 ? -1.788 3.443 9.178 1.00 98.69 104 TYR A CA 1
ATOM 829 C C . TYR A 1 104 ? -1.763 1.918 9.019 1.00 98.69 104 TYR A C 1
ATOM 831 O O . TYR A 1 104 ? -2.804 1.282 9.141 1.00 98.69 104 TYR A O 1
ATOM 839 N N . LEU A 1 105 ? -0.584 1.320 8.811 1.00 98.31 105 LEU A N 1
ATOM 840 C CA . LEU A 1 105 ? -0.430 -0.132 8.666 1.00 98.31 105 LEU A CA 1
ATOM 841 C C . LEU A 1 105 ? -0.847 -0.891 9.929 1.00 98.31 105 LEU A C 1
ATOM 843 O O . LEU A 1 105 ? -1.530 -1.903 9.820 1.00 98.31 105 LEU A O 1
ATOM 847 N N . ARG A 1 106 ? -0.480 -0.395 11.119 1.00 98.62 106 ARG A N 1
ATOM 848 C CA . ARG A 1 106 ? -0.922 -0.988 12.394 1.00 98.62 106 ARG A CA 1
ATOM 849 C C . ARG A 1 106 ? -2.436 -0.913 12.544 1.00 98.62 106 ARG A C 1
ATOM 851 O O . ARG A 1 106 ? -3.068 -1.925 12.792 1.00 98.62 106 ARG A O 1
ATOM 858 N N . THR A 1 107 ? -3.014 0.256 12.276 1.00 98.75 107 THR A N 1
ATOM 859 C CA . THR A 1 107 ? -4.471 0.444 12.331 1.00 98.75 107 THR A CA 1
ATOM 860 C C . THR A 1 107 ? -5.193 -0.487 11.353 1.00 98.75 107 THR A C 1
ATOM 862 O O . THR A 1 107 ? -6.224 -1.068 11.679 1.00 98.75 107 THR A O 1
ATOM 865 N N . TRP A 1 108 ? -4.659 -0.647 10.141 1.00 98.44 108 TRP A N 1
ATOM 866 C CA . TRP A 1 108 ? -5.224 -1.561 9.155 1.00 98.44 108 TRP A CA 1
ATOM 867 C C . TRP A 1 108 ? -5.128 -3.023 9.609 1.00 98.44 108 TRP A C 1
ATOM 869 O O . TRP A 1 108 ? -6.115 -3.748 9.498 1.00 98.44 108 TRP A O 1
ATOM 879 N N . ALA A 1 109 ? -3.990 -3.436 10.173 1.00 98.00 109 ALA A N 1
ATOM 880 C CA . ALA A 1 109 ? -3.817 -4.766 10.749 1.00 98.00 109 ALA A CA 1
ATOM 881 C C . ALA A 1 109 ? -4.823 -5.035 11.883 1.00 98.00 109 ALA A C 1
ATOM 883 O O . ALA A 1 109 ? -5.487 -6.069 11.852 1.00 98.00 109 ALA A O 1
ATOM 884 N N . ASP A 1 110 ? -5.019 -4.085 12.801 1.00 98.44 110 ASP A N 1
ATOM 885 C CA . ASP A 1 110 ? -5.990 -4.207 13.897 1.00 98.44 110 ASP A CA 1
ATOM 886 C C . ASP A 1 110 ? -7.424 -4.396 13.363 1.00 98.44 110 ASP A C 1
ATOM 888 O O . ASP A 1 110 ? -8.190 -5.219 13.864 1.00 98.44 110 ASP A O 1
ATOM 892 N N . LEU A 1 111 ? -7.803 -3.668 12.304 1.00 97.94 111 LEU A N 1
ATOM 893 C CA . LEU A 1 111 ? -9.113 -3.828 11.662 1.00 97.94 111 LEU A CA 1
ATOM 894 C C . LEU A 1 111 ? -9.272 -5.193 10.985 1.00 97.94 111 LEU A C 1
ATOM 896 O O . LEU A 1 111 ? -10.365 -5.762 11.009 1.00 97.94 111 LEU A O 1
ATOM 900 N N . LEU A 1 112 ? -8.215 -5.714 10.357 1.00 96.06 112 LEU A N 1
ATOM 901 C CA . LEU A 1 112 ? -8.228 -7.054 9.769 1.00 96.06 112 LEU A CA 1
ATOM 902 C C . LEU A 1 112 ? -8.375 -8.121 10.856 1.00 96.06 112 LEU A C 1
ATOM 904 O O . LEU A 1 112 ? -9.223 -9.000 10.724 1.00 96.06 112 LEU A O 1
ATOM 908 N N . GLU A 1 113 ? -7.622 -8.006 11.949 1.00 97.00 113 GLU A N 1
ATOM 909 C CA . GLU A 1 113 ? -7.711 -8.912 13.095 1.00 97.00 113 GLU A CA 1
ATOM 910 C C . GLU A 1 113 ? -9.123 -8.917 13.695 1.00 97.00 113 GLU A C 1
ATOM 912 O O . GLU A 1 113 ? -9.730 -9.977 13.846 1.00 97.00 113 GLU A O 1
ATOM 917 N N . GLN A 1 114 ? -9.714 -7.743 13.932 1.00 95.56 114 GLN A N 1
ATOM 918 C CA . GLN A 1 114 ? -11.089 -7.630 14.429 1.00 95.56 114 GLN A CA 1
ATOM 919 C C . GLN A 1 114 ? -12.108 -8.307 13.503 1.00 95.56 114 GLN A C 1
ATOM 921 O O . GLN A 1 114 ? -13.013 -8.993 13.977 1.00 95.56 114 GLN A O 1
ATOM 926 N N . ARG A 1 115 ? -11.966 -8.150 12.179 1.00 94.69 115 ARG A N 1
ATOM 927 C CA . ARG A 1 115 ? -12.849 -8.799 11.193 1.00 94.69 115 ARG A CA 1
ATOM 928 C C . ARG A 1 115 ? -12.710 -10.319 11.208 1.00 94.69 115 ARG A C 1
ATOM 930 O O . ARG A 1 115 ? -13.716 -11.010 11.073 1.00 94.69 115 ARG A O 1
ATOM 937 N N . LEU A 1 116 ? -11.491 -10.829 11.375 1.00 93.88 116 LEU A N 1
ATOM 938 C CA . LEU A 1 116 ? -11.215 -12.265 11.447 1.00 93.88 116 LEU A CA 1
ATOM 939 C C . LEU A 1 116 ? -11.717 -12.887 12.755 1.00 93.88 116 LEU A C 1
ATOM 941 O O . LEU A 1 116 ? -12.186 -14.023 12.742 1.00 93.88 116 LEU A O 1
ATOM 945 N N . LEU A 1 117 ? -11.661 -12.145 13.864 1.00 94.06 117 LEU A N 1
ATOM 946 C CA . LEU A 1 117 ? -12.125 -12.601 15.176 1.00 94.06 117 LEU A CA 1
ATOM 947 C C . LEU A 1 117 ? -13.643 -12.476 15.367 1.00 94.06 117 LEU A C 1
ATOM 949 O O . LEU A 1 117 ? -14.218 -13.270 16.104 1.00 94.06 117 LEU A O 1
ATOM 953 N N . ALA A 1 118 ? -14.317 -11.537 14.696 1.00 91.88 118 ALA A N 1
ATOM 954 C CA . ALA A 1 118 ? -15.765 -11.326 14.818 1.00 91.88 118 ALA A CA 1
ATOM 955 C C . ALA A 1 118 ? -16.643 -12.598 14.684 1.00 91.88 118 ALA A C 1
ATOM 957 O O . ALA A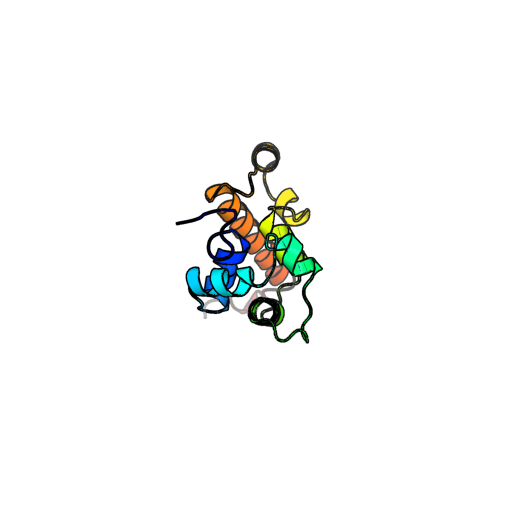 1 118 ? -17.597 -12.734 15.454 1.00 91.88 118 ALA A O 1
ATOM 958 N N . PRO A 1 119 ? -16.382 -13.538 13.750 1.00 88.94 119 PRO A N 1
ATOM 959 C CA . PRO A 1 119 ? -17.154 -14.778 13.655 1.00 88.94 119 PRO A CA 1
ATOM 960 C C . PRO A 1 119 ? -16.733 -15.862 14.662 1.00 88.94 119 PRO A C 1
ATOM 962 O O . PRO A 1 119 ? -17.456 -16.851 14.812 1.00 88.94 119 PRO A O 1
ATOM 965 N N . VAL A 1 120 ? -15.588 -15.721 15.340 1.00 8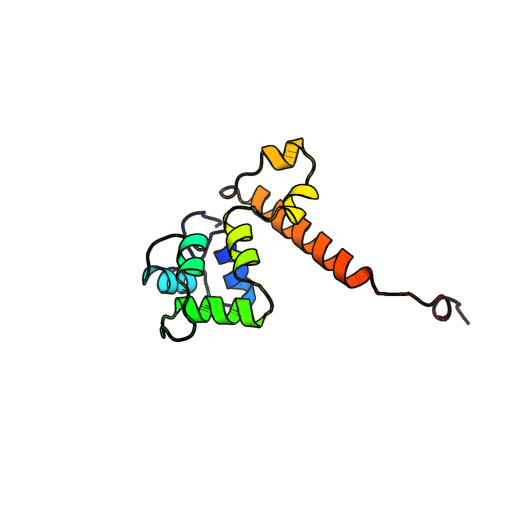7.00 120 VAL A N 1
ATOM 966 C CA . VAL A 1 120 ? -15.068 -16.731 16.271 1.00 87.00 120 VAL A CA 1
ATOM 967 C C . VAL A 1 120 ? -15.931 -16.746 17.531 1.00 87.00 120 VAL A C 1
ATOM 969 O O . VAL A 1 120 ? -15.902 -15.830 18.350 1.00 87.00 120 VAL A O 1
ATOM 972 N N . ARG A 1 121 ? -16.704 -17.819 17.712 1.00 79.00 121 ARG A N 1
ATOM 973 C CA . ARG A 1 121 ? -17.409 -18.098 18.966 1.00 79.00 121 ARG A CA 1
ATOM 974 C C . ARG A 1 121 ? -16.549 -19.024 19.812 1.00 79.00 121 ARG A C 1
ATOM 976 O O 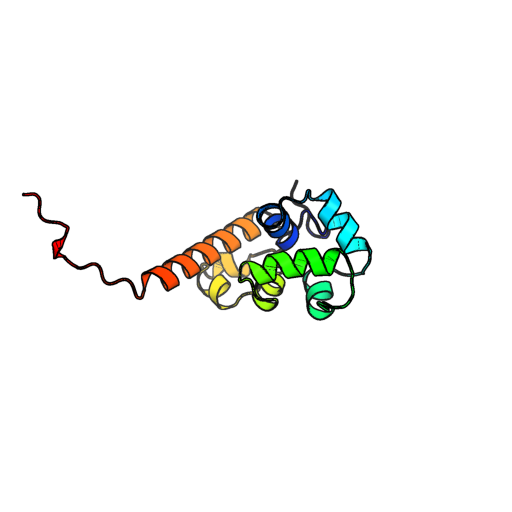. ARG A 1 121 ? -16.444 -20.206 19.505 1.00 79.00 121 ARG A O 1
ATOM 983 N N . LEU A 1 122 ? -15.956 -18.498 20.877 1.00 73.25 122 LEU A N 1
ATOM 984 C CA . LEU A 1 122 ? -15.299 -19.333 21.880 1.00 73.25 122 LEU A CA 1
ATOM 985 C C . LEU A 1 122 ? -16.379 -20.084 22.669 1.00 73.25 122 LEU A C 1
ATOM 987 O O . LEU A 1 122 ? -17.228 -19.460 23.309 1.00 73.25 122 LEU A O 1
ATOM 991 N N . SER A 1 123 ? -16.380 -21.416 22.612 1.00 68.88 123 SER A N 1
ATOM 992 C CA . SER A 1 123 ? -17.208 -22.221 23.508 1.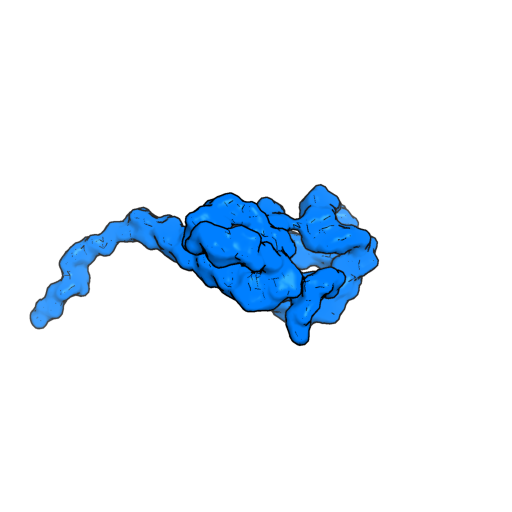00 68.88 123 SER A CA 1
ATOM 993 C C . SER A 1 123 ? -16.551 -22.290 24.882 1.00 68.88 123 SER A C 1
ATOM 995 O O . SER A 1 123 ? -15.404 -22.706 25.005 1.00 68.88 123 SER A O 1
ATOM 997 N N . THR A 1 124 ? -17.297 -21.956 25.931 1.00 60.97 124 THR A N 1
ATOM 998 C CA . THR A 1 124 ? -16.848 -21.938 27.335 1.00 60.97 124 THR A CA 1
ATOM 999 C C . THR A 1 124 ? -16.445 -23.311 27.901 1.00 60.97 124 THR A C 1
ATOM 1001 O O . THR A 1 124 ? -16.085 -23.403 29.069 1.00 60.97 124 THR A O 1
ATOM 1004 N N . ALA A 1 125 ? -16.524 -24.385 27.108 1.00 61.16 125 ALA A N 1
ATOM 1005 C CA . ALA A 1 125 ? -16.287 -25.760 27.548 1.00 61.16 125 ALA A CA 1
ATOM 1006 C C . ALA A 1 125 ? -14.797 -26.121 27.725 1.00 61.16 125 ALA A C 1
ATOM 1008 O O . ALA A 1 125 ? -14.497 -27.115 28.375 1.00 61.16 125 ALA A O 1
ATOM 1009 N N . GLU A 1 126 ? -13.867 -25.321 27.196 1.00 57.84 126 GLU A N 1
ATOM 1010 C CA . GLU A 1 126 ? -12.420 -25.614 27.225 1.00 57.84 126 GLU A CA 1
ATOM 1011 C C . GLU A 1 126 ? -11.660 -24.904 28.365 1.00 57.84 126 GLU A C 1
ATOM 1013 O O . GLU A 1 126 ? -10.446 -25.046 28.483 1.00 57.84 126 GLU A O 1
ATOM 1018 N N . LEU A 1 127 ? -12.354 -24.144 29.224 1.00 60.41 127 LEU A N 1
ATOM 1019 C CA . LEU A 1 127 ? -11.743 -23.316 30.281 1.00 60.41 127 LEU A CA 1
ATOM 1020 C C . LEU A 1 127 ? -11.901 -23.871 31.708 1.00 60.41 127 LEU A C 1
ATOM 1022 O O . LEU A 1 127 ? -11.552 -23.181 32.666 1.00 60.41 127 LEU A O 1
ATOM 1026 N N . LEU A 1 128 ? -12.407 -25.094 31.882 1.00 53.94 128 LEU A N 1
ATOM 1027 C CA . LEU A 1 128 ? -12.449 -25.737 33.199 1.00 53.94 128 LEU A CA 1
ATOM 1028 C C . LEU A 1 128 ? -11.195 -26.603 33.398 1.00 53.94 128 LEU A C 1
ATOM 1030 O O . LEU A 1 128 ? -10.997 -27.547 32.630 1.00 53.94 128 LEU A O 1
ATOM 1034 N N . PRO A 1 129 ? -10.347 -26.320 34.406 1.00 59.31 129 PRO A N 1
ATOM 1035 C CA . PRO A 1 129 ? -9.333 -27.277 34.820 1.00 59.31 129 PRO A CA 1
ATOM 1036 C C . PRO A 1 129 ? -10.025 -28.516 35.408 1.00 59.31 129 PRO A C 1
ATOM 1038 O O . PRO A 1 129 ? -11.060 -28.392 36.069 1.00 59.31 129 PRO A O 1
ATOM 1041 N N . ALA A 1 130 ? -9.464 -29.691 35.109 1.00 60.84 130 ALA A N 1
ATOM 1042 C CA . ALA A 1 130 ? -9.881 -30.978 35.668 1.00 60.84 130 ALA A CA 1
ATOM 1043 C C . ALA A 1 130 ? -9.745 -31.024 37.198 1.00 60.84 130 ALA A C 1
ATOM 1045 O O . ALA A 1 130 ? -8.813 -30.373 37.728 1.00 60.84 130 ALA A O 1
#

Secondary structure (DSSP, 8-state):
---TT-TTTSHHHHHHHHHH---HHHHHHHHTTS-S-HHHHHHS--TTS--HHHHHHHHHHHTT--HHHHHHHHHT--HHHHHTS-HHHHHT--TT-HHHHHHHHHHHHHHHHHHHHTT----GGG----